Protein AF-A0A534QW20-F1 (afdb_monomer)

Radius of gyration: 14.02 Å; Cα contacts (8 Å, |Δi|>4): 32; chains: 1; bounding box: 28×22×47 Å

Solvent-accessible surface area (backbone atoms only — not comparable to full-atom values): 4589 Å² total; per-residue (Å²): 131,85,78,82,82,86,72,66,87,85,43,74,80,51,68,70,48,41,48,42,49,77,73,50,58,93,55,90,79,88,52,66,52,61,52,48,42,50,57,53,51,60,61,70,28,73,98,55,57,63,67,63,45,63,76,38,45,68,59,48,32,68,74,45,67,66,39,46,89,92,115

Nearest PDB structures (foldseek):
  2ofk-assembly1_A  TM=9.852E-01  e=2.322E-05  Salmonella enterica subsp. enterica serovar Typhi
  4ai5-assembly3_C  TM=9.598E-01  e=9.564E-04  Staphylococcus aureus s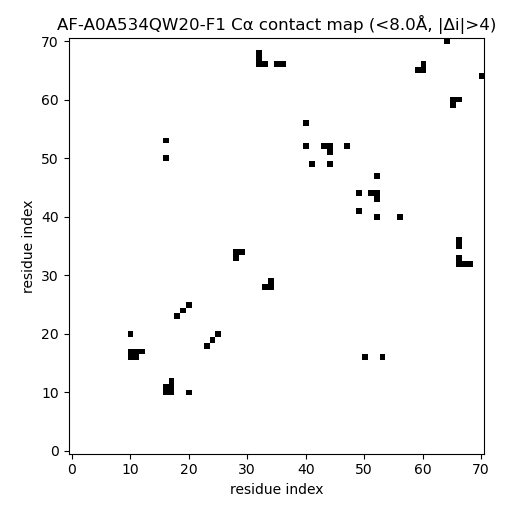ubsp. aureus MSSA476
  4aia-assembly4_D  TM=9.647E-01  e=1.311E-03  Staphylococcus aureus

Foldseek 3Di:
DDDPDDFDPPQPDDVLSVCCRVPPPPPDDDDVQVVQLVVVLVVVCVVHDSVVSSVCSVVCCVVCVNSPVVD

pLDDT: mean 95.29, std 8.38, range [50.62, 98.69]

Mean predicted aligned error: 3.38 Å

Sequence (71 aa):
MARAVTRCGWCGTDPLYVSYHDEEWGVPVHDDQKLFEFLILEGAQAGLSWITILRKREAYRQAFAAFDAER

Secondary structure (DSSP, 8-state):
-PPPPPPPTT--S-HHHHHHHHHTTT-----HHHHHHHHHHHHHTTTS-HHHHHHHHHHHHHHTGGG-TT-

Structure (mmCIF, N/CA/C/O backbone):
data_AF-A0A534QW20-F1
#
_entry.id   AF-A0A534QW20-F1
#
loop_
_atom_site.group_PDB
_atom_site.id
_atom_site.type_symbol
_atom_site.label_atom_id
_atom_site.label_alt_id
_atom_site.label_comp_id
_atom_site.label_asym_id
_atom_site.label_entity_id
_atom_site.label_seq_id
_atom_site.pdbx_PDB_ins_code
_atom_site.Cartn_x
_atom_site.Cartn_y
_atom_site.Cartn_z
_atom_site.occupancy
_atom_site.B_iso_or_equiv
_atom_site.auth_seq_id
_atom_site.auth_comp_id
_atom_site.auth_asym_id
_atom_site.auth_atom_id
_atom_site.pdbx_PDB_model_num
ATOM 1 N N . MET A 1 1 ? -7.245 -15.380 -30.672 1.00 50.62 1 MET A N 1
ATOM 2 C CA . MET A 1 1 ? -6.044 -15.197 -29.828 1.00 50.62 1 MET A CA 1
ATOM 3 C C . MET A 1 1 ? -6.378 -14.200 -28.736 1.00 50.62 1 MET A C 1
ATOM 5 O O . MET A 1 1 ? -6.979 -13.181 -29.055 1.00 50.62 1 MET A O 1
ATOM 9 N N . ALA A 1 2 ? -6.057 -14.505 -27.477 1.00 59.78 2 ALA A N 1
ATOM 10 C CA . ALA A 1 2 ? -6.217 -13.546 -26.388 1.00 59.78 2 ALA A CA 1
ATOM 11 C C . ALA A 1 2 ? -5.308 -12.334 -26.644 1.00 59.78 2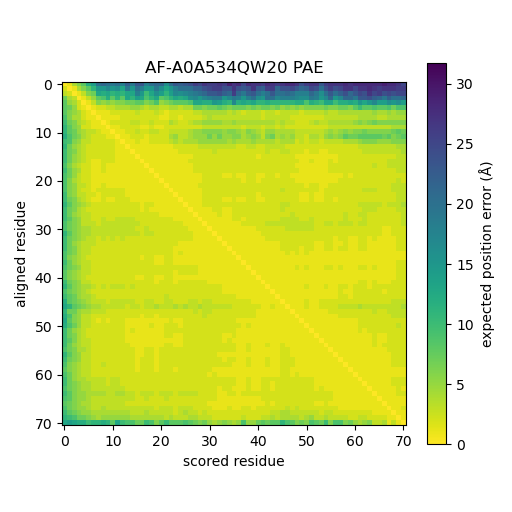 ALA A C 1
ATOM 13 O O . ALA A 1 2 ? -4.157 -12.494 -27.052 1.00 59.78 2 ALA A O 1
ATOM 14 N N . ARG A 1 3 ? -5.840 -11.125 -26.459 1.00 69.38 3 ARG A N 1
ATOM 15 C CA . ARG A 1 3 ? -5.076 -9.885 -26.611 1.00 69.38 3 ARG A CA 1
ATOM 16 C C . ARG A 1 3 ? -4.032 -9.829 -25.495 1.00 69.38 3 ARG A C 1
ATOM 18 O O . ARG A 1 3 ? -4.390 -9.959 -24.329 1.00 69.38 3 ARG A O 1
ATOM 25 N N . ALA A 1 4 ? -2.761 -9.648 -25.848 1.00 75.19 4 ALA A N 1
ATOM 26 C CA . ALA A 1 4 ? -1.717 -9.413 -24.858 1.00 75.19 4 ALA A CA 1
ATOM 27 C C . ALA A 1 4 ? -2.044 -8.126 -24.084 1.00 75.19 4 ALA A C 1
ATOM 29 O O . ALA A 1 4 ? -2.245 -7.071 -24.691 1.00 75.19 4 ALA A O 1
ATOM 30 N N . VAL A 1 5 ? -2.147 -8.228 -22.758 1.00 83.06 5 VAL A N 1
ATOM 31 C CA . VAL A 1 5 ? -2.394 -7.078 -21.883 1.00 83.06 5 VAL A CA 1
ATOM 32 C C . VAL A 1 5 ? -1.109 -6.259 -21.806 1.00 83.06 5 VAL A C 1
ATOM 34 O O . VAL A 1 5 ? -0.081 -6.743 -21.334 1.00 83.06 5 VAL A O 1
ATOM 37 N N . THR A 1 6 ? -1.158 -5.021 -22.292 1.00 90.56 6 THR A N 1
ATOM 38 C CA . THR A 1 6 ? -0.075 -4.052 -22.103 1.00 90.56 6 THR A CA 1
ATOM 39 C C . THR A 1 6 ? -0.222 -3.438 -20.716 1.00 90.56 6 THR A C 1
ATOM 41 O O . THR A 1 6 ? -1.222 -2.780 -20.446 1.00 90.56 6 THR A O 1
ATOM 44 N N . ARG A 1 7 ? 0.759 -3.668 -19.840 1.00 94.62 7 ARG A N 1
ATOM 45 C CA . ARG A 1 7 ? 0.778 -3.141 -18.466 1.00 94.62 7 ARG A CA 1
ATOM 46 C C . ARG A 1 7 ? 1.694 -1.932 -18.344 1.00 94.62 7 ARG A C 1
ATOM 48 O O . ARG A 1 7 ? 2.560 -1.715 -19.195 1.00 94.62 7 ARG A O 1
ATOM 55 N N . CYS A 1 8 ? 1.528 -1.165 -17.270 1.00 96.06 8 CYS A N 1
ATOM 56 C CA . CYS A 1 8 ? 2.468 -0.108 -16.927 1.00 96.06 8 CYS A CA 1
ATOM 57 C C . CYS A 1 8 ? 3.879 -0.679 -16.698 1.00 96.06 8 CYS A C 1
ATOM 59 O O . CYS A 1 8 ? 4.043 -1.779 -16.169 1.00 96.06 8 CYS A O 1
ATOM 61 N N . GLY A 1 9 ? 4.914 0.093 -17.053 1.00 94.38 9 GLY A N 1
ATOM 62 C CA . GLY A 1 9 ? 6.310 -0.368 -17.001 1.00 94.38 9 GLY A CA 1
ATOM 63 C C . GLY A 1 9 ? 6.817 -0.738 -15.601 1.00 94.38 9 GLY A C 1
ATOM 64 O O . GLY A 1 9 ? 7.774 -1.495 -15.481 1.00 94.38 9 GLY A O 1
ATOM 65 N N . TRP A 1 10 ? 6.164 -0.249 -14.545 1.00 95.19 10 TRP A N 1
ATOM 66 C CA . TRP A 1 10 ? 6.519 -0.543 -13.154 1.00 95.19 10 TRP A CA 1
ATOM 67 C C . TRP A 1 10 ? 5.985 -1.889 -12.644 1.00 95.19 10 TRP A C 1
ATOM 69 O O . TRP A 1 10 ? 6.471 -2.379 -11.629 1.00 95.19 10 TRP A O 1
ATOM 79 N N . CYS A 1 11 ? 5.001 -2.487 -13.323 1.00 92.44 11 CYS A N 1
ATOM 80 C CA . CYS A 1 11 ? 4.301 -3.689 -12.859 1.00 92.44 11 CYS A CA 1
ATOM 81 C C . CYS A 1 11 ? 5.226 -4.920 -12.772 1.00 92.44 11 CYS A C 1
ATOM 83 O O . CYS A 1 11 ? 5.058 -5.782 -11.909 1.00 92.44 11 CYS A O 1
ATOM 85 N N . GLY A 1 12 ? 6.253 -4.980 -13.628 1.00 91.88 12 GLY A N 1
ATOM 86 C CA . GLY A 1 12 ? 7.203 -6.089 -13.652 1.00 91.88 12 GLY A CA 1
ATOM 87 C C . GLY A 1 12 ? 6.535 -7.423 -14.003 1.00 91.88 12 GLY A C 1
ATOM 88 O O . GLY A 1 12 ? 5.660 -7.483 -14.866 1.00 91.88 12 GLY A O 1
ATOM 89 N N . THR A 1 13 ? 6.990 -8.505 -13.366 1.00 94.06 13 THR A N 1
ATOM 90 C CA . THR A 1 13 ? 6.516 -9.880 -13.617 1.00 94.06 13 THR A CA 1
ATOM 91 C C . THR A 1 13 ? 6.158 -10.655 -12.348 1.00 94.0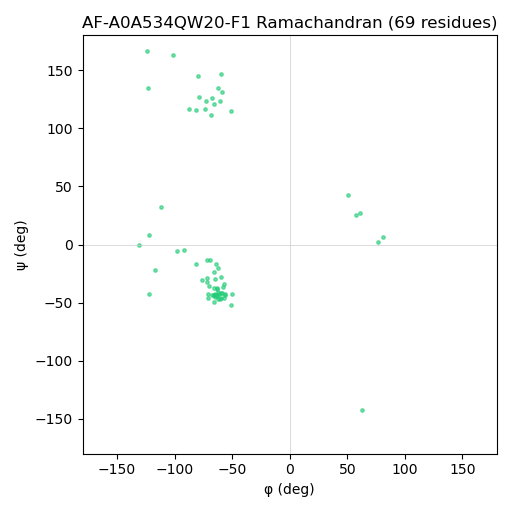6 13 THR A C 1
ATOM 93 O O . THR A 1 13 ? 5.752 -11.812 -12.445 1.00 94.06 13 THR A O 1
ATOM 96 N N . ASP A 1 14 ? 6.306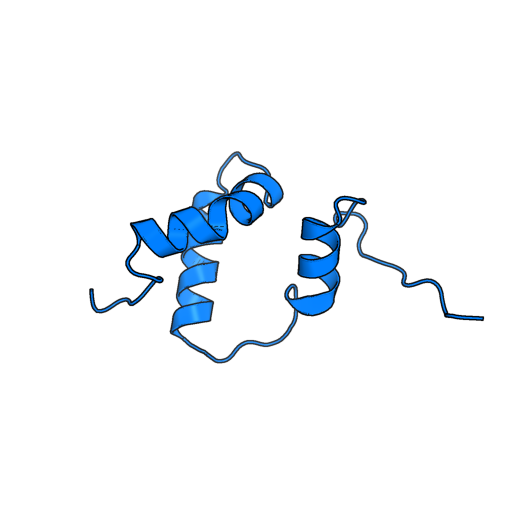 -10.050 -11.164 1.00 96.50 14 ASP A N 1
ATOM 97 C CA . ASP A 1 14 ? 5.908 -10.682 -9.902 1.00 96.50 14 ASP A CA 1
ATOM 98 C C . ASP A 1 14 ? 4.377 -10.861 -9.896 1.00 96.50 14 ASP A C 1
ATOM 100 O O . ASP A 1 14 ? 3.666 -9.860 -10.017 1.00 96.50 14 ASP A O 1
ATOM 104 N N . PRO A 1 15 ? 3.846 -12.094 -9.760 1.00 96.50 15 PRO A N 1
ATOM 105 C CA . PRO A 1 15 ? 2.409 -12.342 -9.855 1.00 96.50 15 PRO A CA 1
ATOM 106 C C . PRO A 1 15 ? 1.567 -11.530 -8.867 1.00 96.50 15 PRO A C 1
ATOM 108 O O . PRO A 1 15 ? 0.462 -11.120 -9.214 1.00 96.50 15 PRO A O 1
ATOM 111 N N . LEU A 1 16 ? 2.090 -11.258 -7.665 1.00 97.69 16 LEU A N 1
ATOM 112 C CA . LEU A 1 16 ? 1.396 -10.442 -6.670 1.00 97.69 16 LEU A CA 1
ATOM 113 C C . LEU A 1 16 ? 1.293 -8.990 -7.142 1.00 97.69 16 LEU A C 1
ATOM 115 O O . LEU A 1 16 ? 0.241 -8.369 -7.020 1.00 97.69 16 LEU A O 1
ATOM 119 N N . TYR A 1 17 ? 2.380 -8.452 -7.698 1.00 97.44 17 TYR A N 1
ATOM 120 C CA . TYR A 1 17 ? 2.387 -7.073 -8.175 1.00 97.44 17 TYR A CA 1
ATOM 121 C C . TYR A 1 17 ? 1.547 -6.909 -9.450 1.00 97.44 17 TYR A C 1
ATOM 123 O O . TYR A 1 17 ? 0.908 -5.876 -9.644 1.00 97.44 17 TYR A O 1
ATOM 131 N N . VAL A 1 18 ? 1.506 -7.951 -10.286 1.00 97.44 18 VAL A N 1
ATOM 132 C CA . VAL A 1 18 ? 0.655 -8.025 -11.478 1.00 97.44 18 VAL A CA 1
ATOM 133 C C . VAL A 1 18 ? -0.826 -8.060 -11.111 1.00 97.44 18 VAL A C 1
ATOM 135 O O . VAL A 1 18 ? -1.577 -7.254 -11.647 1.00 97.44 18 VAL A O 1
ATOM 138 N N . SER A 1 19 ? -1.245 -8.928 -10.185 1.00 97.38 19 SER A N 1
ATOM 139 C CA . SER A 1 19 ? -2.638 -8.958 -9.709 1.00 97.38 19 SER A CA 1
ATOM 140 C C . SER A 1 19 ? -3.033 -7.622 -9.082 1.00 97.38 19 SER A C 1
ATOM 142 O O . SER A 1 19 ? -4.048 -7.052 -9.465 1.00 97.38 19 SER A O 1
ATOM 144 N N . TYR A 1 20 ? -2.181 -7.048 -8.226 1.00 98.12 20 TYR A N 1
ATOM 145 C CA . TYR A 1 20 ? -2.425 -5.721 -7.662 1.00 98.12 20 TYR A CA 1
ATOM 146 C C . TYR A 1 20 ? -2.592 -4.640 -8.739 1.00 98.12 20 TYR A C 1
ATOM 148 O O . TYR A 1 20 ? -3.524 -3.844 -8.669 1.00 98.12 20 TYR A O 1
ATOM 156 N N . HIS A 1 21 ? -1.719 -4.611 -9.752 1.00 97.81 21 HIS A N 1
ATOM 157 C CA . HIS A 1 21 ? -1.838 -3.677 -10.875 1.00 97.81 21 HIS A CA 1
ATOM 158 C C . HIS A 1 21 ? -3.150 -3.869 -11.643 1.00 97.81 21 HIS A C 1
ATOM 160 O O . HIS A 1 21 ? -3.814 -2.892 -11.970 1.00 97.81 21 HIS A O 1
ATOM 166 N N . ASP A 1 22 ? -3.491 -5.116 -11.968 1.00 96.62 22 ASP A N 1
ATOM 167 C CA . ASP A 1 22 ? -4.609 -5.431 -12.855 1.00 96.62 22 ASP A CA 1
ATOM 168 C C . ASP A 1 22 ? -5.975 -5.274 -12.165 1.00 96.62 22 ASP A C 1
ATOM 170 O O . ASP A 1 22 ? -6.961 -4.966 -12.833 1.00 96.62 22 ASP A O 1
ATOM 174 N N . GLU A 1 23 ? -6.042 -5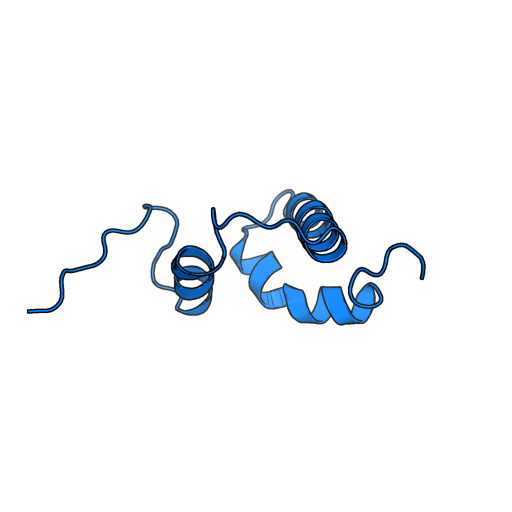.497 -10.850 1.00 97.06 23 GLU A N 1
ATOM 175 C CA . GLU A 1 23 ? -7.306 -5.656 -10.118 1.00 97.06 23 GLU A CA 1
ATOM 176 C C . GLU A 1 23 ? -7.546 -4.578 -9.052 1.00 97.06 23 GLU A C 1
ATOM 178 O O . GLU A 1 23 ? -8.694 -4.348 -8.670 1.00 97.06 23 GLU A O 1
ATOM 183 N N . GLU A 1 24 ? -6.499 -3.906 -8.559 1.00 98.00 24 GLU A N 1
ATOM 184 C CA . GLU A 1 24 ? -6.616 -2.940 -7.457 1.00 98.00 24 GLU A CA 1
ATOM 185 C C . GLU A 1 24 ? -6.120 -1.535 -7.819 1.00 98.00 24 GLU A C 1
ATOM 187 O O . GLU A 1 24 ? -6.758 -0.542 -7.463 1.00 98.00 24 GLU A O 1
ATOM 192 N N . TRP A 1 25 ? -4.988 -1.418 -8.515 1.00 97.56 25 TRP A N 1
ATOM 193 C CA . TRP A 1 25 ? -4.352 -0.129 -8.767 1.00 97.56 25 TRP A CA 1
ATOM 194 C C . TRP A 1 25 ? -5.131 0.701 -9.793 1.00 97.56 25 TRP A C 1
ATOM 196 O O . TRP A 1 25 ? -5.359 0.282 -10.926 1.00 97.56 25 TRP A O 1
ATOM 206 N N . GLY A 1 26 ? -5.527 1.913 -9.401 1.00 96.62 26 GLY A N 1
ATOM 207 C CA . GLY A 1 26 ? -6.308 2.815 -10.253 1.00 96.62 26 GLY A CA 1
ATOM 208 C C . GLY A 1 26 ? -7.794 2.455 -10.370 1.00 96.62 26 GLY A C 1
ATOM 209 O O . GLY A 1 26 ? -8.530 3.156 -11.067 1.00 96.62 26 GLY A O 1
ATOM 210 N N . VAL A 1 27 ? -8.260 1.410 -9.677 1.00 98.00 27 VAL A N 1
ATOM 211 C CA . VAL A 1 27 ? -9.687 1.086 -9.570 1.00 98.00 27 VAL A CA 1
ATOM 212 C C . VAL A 1 27 ? -10.334 2.012 -8.530 1.00 98.00 27 VAL A C 1
ATOM 214 O O . VAL A 1 27 ? -9.841 2.083 -7.404 1.00 98.00 27 VAL A O 1
ATOM 217 N N . PRO A 1 28 ? -11.431 2.727 -8.854 1.00 98.38 28 PRO A N 1
ATOM 218 C CA . PRO A 1 28 ? -12.100 3.603 -7.893 1.00 98.38 28 PRO A CA 1
ATOM 219 C C . PRO A 1 28 ? -12.590 2.853 -6.648 1.00 98.38 28 PRO A C 1
ATOM 221 O O . PRO A 1 28 ? -13.286 1.842 -6.749 1.00 98.38 28 PRO A O 1
ATOM 224 N N . VAL A 1 29 ? -12.279 3.393 -5.471 1.00 98.19 29 VAL A N 1
ATOM 225 C CA . VAL A 1 29 ? -12.714 2.883 -4.164 1.00 98.19 29 VAL A CA 1
ATOM 226 C C . VAL A 1 29 ? -13.452 3.998 -3.425 1.00 98.19 29 VAL A C 1
ATOM 228 O O . VAL A 1 29 ? -12.986 5.132 -3.404 1.00 98.19 29 VAL A O 1
ATOM 231 N N . HIS A 1 30 ? -14.594 3.658 -2.825 1.00 98.00 30 HIS A N 1
ATOM 232 C CA . HIS A 1 30 ? -15.438 4.574 -2.039 1.00 98.00 30 HIS A CA 1
ATOM 233 C C . HIS A 1 30 ? -15.658 4.078 -0.599 1.00 98.00 30 HIS A C 1
ATOM 235 O O . HIS A 1 30 ? -16.499 4.607 0.114 1.00 98.00 30 HIS A O 1
ATOM 241 N N . ASP A 1 31 ? -14.953 3.018 -0.203 1.00 98.31 31 ASP A N 1
ATOM 242 C CA . ASP A 1 31 ? -14.974 2.482 1.154 1.00 98.31 31 ASP A CA 1
ATOM 243 C C . ASP A 1 31 ? -13.914 3.205 1.996 1.00 98.31 31 ASP A C 1
ATOM 245 O O . ASP A 1 31 ? -12.722 3.130 1.684 1.00 98.31 31 ASP A O 1
ATOM 249 N N . ASP A 1 32 ? -14.348 3.921 3.034 1.00 98.25 32 ASP A N 1
ATOM 250 C CA . ASP A 1 32 ? -13.479 4.797 3.829 1.00 98.25 32 ASP A CA 1
ATOM 251 C C . ASP A 1 32 ? -12.378 4.022 4.562 1.00 98.25 32 ASP A C 1
ATOM 253 O O . ASP A 1 32 ? -11.231 4.471 4.607 1.00 98.25 32 ASP A O 1
ATOM 257 N N . GLN A 1 33 ? -12.687 2.829 5.079 1.00 98.38 33 GLN A N 1
ATOM 258 C CA . GLN A 1 33 ? -11.714 1.987 5.776 1.00 98.38 33 GLN A CA 1
ATOM 259 C C . GLN A 1 33 ? -10.617 1.500 4.823 1.00 98.38 33 GLN A C 1
ATOM 261 O O . GLN A 1 33 ? -9.431 1.564 5.150 1.00 98.38 33 GLN A O 1
ATOM 266 N N . LYS A 1 34 ? -10.978 1.070 3.608 1.00 98.12 34 LYS A N 1
ATOM 267 C CA . LYS A 1 34 ? -10.011 0.696 2.572 1.00 98.12 34 LYS A CA 1
ATOM 268 C C . LYS A 1 34 ? -9.184 1.902 2.135 1.00 98.12 34 LYS A C 1
ATOM 270 O O . LYS A 1 34 ? -7.972 1.770 1.993 1.00 98.12 34 LYS A O 1
ATOM 275 N N . LEU A 1 35 ? -9.794 3.072 1.944 1.00 98.56 35 LEU A N 1
ATOM 276 C CA . LEU A 1 35 ? -9.050 4.298 1.628 1.00 98.56 35 LEU A CA 1
ATOM 277 C C . LEU A 1 35 ? -8.048 4.650 2.738 1.00 98.56 35 LEU A C 1
ATOM 279 O O . LEU A 1 35 ? -6.903 4.988 2.437 1.00 98.56 35 LEU A O 1
ATOM 283 N N . PHE A 1 36 ? -8.442 4.5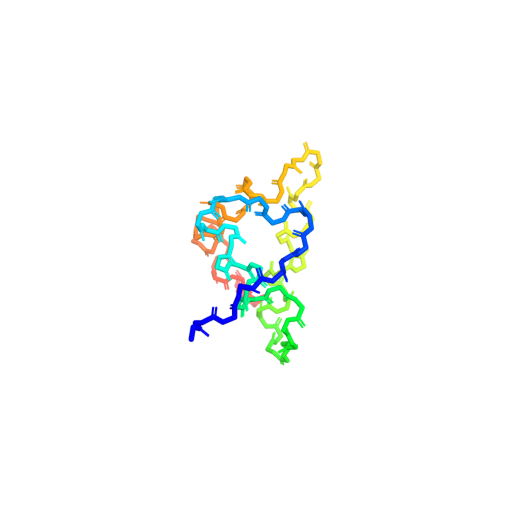05 4.005 1.00 98.62 36 PHE A N 1
ATOM 284 C CA . PHE A 1 36 ? -7.562 4.700 5.154 1.00 98.62 36 PHE A CA 1
ATOM 285 C C . PHE A 1 36 ? -6.422 3.668 5.203 1.00 98.62 36 PHE A C 1
ATOM 287 O O . PHE A 1 36 ? -5.266 4.064 5.354 1.00 98.62 36 PHE A O 1
ATOM 294 N N . GLU A 1 37 ? -6.703 2.376 4.983 1.00 98.62 37 GLU A N 1
ATOM 295 C CA . GLU A 1 37 ? -5.677 1.329 4.839 1.00 98.62 37 GLU A CA 1
ATOM 296 C C . GLU A 1 37 ? -4.625 1.741 3.798 1.00 98.62 37 GLU A C 1
ATOM 298 O O . GLU A 1 37 ? -3.430 1.758 4.096 1.00 98.62 37 GLU A O 1
ATOM 303 N N . PHE A 1 38 ? -5.053 2.127 2.593 1.00 98.44 38 PHE A N 1
ATOM 304 C CA . PHE A 1 38 ? -4.131 2.534 1.532 1.00 98.44 38 PHE A CA 1
ATOM 305 C C . PHE A 1 38 ? -3.329 3.784 1.900 1.00 98.44 38 PHE A C 1
ATOM 307 O O . PHE A 1 38 ? -2.114 3.785 1.723 1.00 98.44 38 PHE A O 1
ATOM 314 N N . LEU A 1 39 ? -3.963 4.810 2.473 1.00 98.44 39 LEU A N 1
ATOM 315 C CA . LEU A 1 39 ? -3.274 6.030 2.900 1.00 98.44 39 LEU A CA 1
ATOM 316 C C . LEU A 1 39 ? -2.119 5.733 3.873 1.00 98.44 39 LEU A C 1
ATOM 318 O O . LEU A 1 39 ? -1.025 6.281 3.730 1.00 98.44 39 LEU A O 1
ATOM 322 N N . ILE A 1 40 ? -2.344 4.847 4.846 1.00 98.56 40 ILE A N 1
ATOM 323 C CA . ILE A 1 40 ? -1.319 4.462 5.822 1.00 98.56 40 ILE A CA 1
ATOM 324 C C . ILE A 1 40 ? -0.223 3.603 5.180 1.00 98.56 40 ILE A C 1
ATOM 326 O O . ILE A 1 40 ? 0.964 3.821 5.442 1.00 98.56 40 ILE A O 1
ATOM 330 N N . LEU A 1 41 ? -0.590 2.645 4.323 1.00 98.69 41 LEU A N 1
ATOM 331 C CA . LEU A 1 41 ? 0.375 1.781 3.637 1.00 98.69 41 LEU A CA 1
ATOM 332 C C . LEU A 1 41 ? 1.299 2.569 2.694 1.00 98.69 41 LEU A C 1
ATOM 334 O O . LEU A 1 41 ? 2.495 2.283 2.645 1.00 98.69 41 LEU A O 1
ATOM 338 N N . GLU A 1 42 ? 0.781 3.585 2.003 1.00 98.44 42 GLU A N 1
ATOM 339 C CA . GLU A 1 42 ? 1.574 4.502 1.170 1.00 98.44 42 GLU A CA 1
ATOM 340 C C . GLU A 1 42 ? 2.606 5.270 2.011 1.00 98.44 42 GLU A C 1
ATOM 342 O O . GLU A 1 42 ? 3.780 5.357 1.649 1.00 98.44 42 GLU A O 1
ATOM 347 N N . GLY A 1 43 ? 2.221 5.745 3.201 1.00 98.38 43 GLY A N 1
ATOM 348 C CA . GLY A 1 43 ? 3.158 6.369 4.141 1.00 98.38 43 GLY A CA 1
ATOM 349 C C . GLY A 1 43 ? 4.255 5.410 4.620 1.00 98.38 43 GLY A C 1
ATOM 350 O O . GLY A 1 43 ? 5.432 5.777 4.679 1.00 98.38 43 GLY A O 1
ATOM 351 N N . ALA A 1 44 ? 3.897 4.154 4.900 1.00 98.25 44 ALA A N 1
ATOM 352 C CA . ALA A 1 44 ? 4.849 3.117 5.300 1.00 98.25 44 ALA A CA 1
ATOM 353 C C . ALA A 1 44 ? 5.872 2.767 4.201 1.00 98.25 44 ALA A C 1
ATOM 355 O O . ALA A 1 44 ? 6.917 2.184 4.498 1.00 98.25 44 ALA A O 1
ATOM 356 N N . GLN A 1 45 ? 5.605 3.136 2.945 1.00 98.62 45 GLN A N 1
ATOM 357 C CA . GLN A 1 45 ? 6.502 2.899 1.818 1.00 98.62 45 GLN A CA 1
ATOM 358 C C . GLN A 1 45 ? 7.761 3.784 1.830 1.00 98.62 45 GLN A C 1
ATOM 360 O O . GLN A 1 45 ? 8.684 3.516 1.063 1.00 98.62 45 GLN A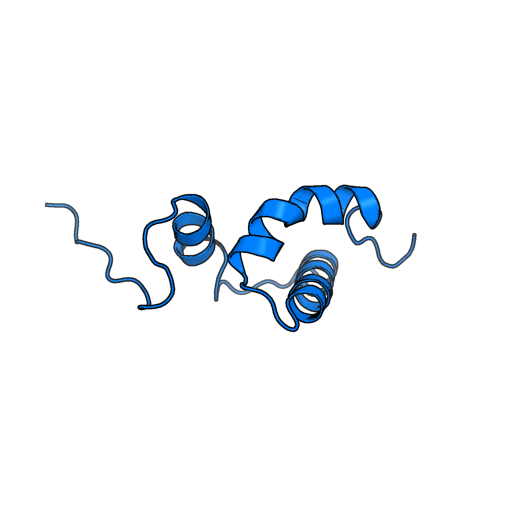 O 1
ATOM 365 N N . ALA A 1 46 ? 7.842 4.840 2.644 1.00 98.31 46 ALA A N 1
ATOM 366 C CA . ALA A 1 46 ? 8.954 5.794 2.597 1.00 98.31 46 ALA A CA 1
ATOM 367 C C . ALA A 1 46 ? 10.342 5.107 2.642 1.00 98.31 46 ALA A C 1
ATOM 369 O O . ALA A 1 46 ? 10.720 4.474 3.626 1.00 98.31 46 ALA A O 1
ATOM 370 N N . GLY A 1 47 ? 11.112 5.234 1.551 1.00 98.12 47 GLY A N 1
ATOM 371 C CA . GLY A 1 47 ? 12.440 4.615 1.404 1.00 98.12 47 GLY A CA 1
ATOM 372 C C . GLY A 1 47 ? 12.443 3.132 1.000 1.00 98.12 47 GLY A C 1
ATOM 373 O O . GLY A 1 47 ? 13.508 2.517 0.958 1.00 98.12 47 GLY A O 1
ATOM 374 N N . LEU A 1 48 ? 11.285 2.550 0.682 1.00 98.12 48 LEU A N 1
ATOM 375 C CA . LEU A 1 48 ? 11.102 1.151 0.298 1.00 98.12 48 LEU A CA 1
ATOM 376 C C . LEU A 1 48 ? 10.409 1.024 -1.069 1.00 98.12 48 LEU A C 1
ATOM 378 O O . LEU A 1 48 ? 9.818 1.961 -1.607 1.00 98.12 48 LEU A O 1
ATOM 382 N N . SER A 1 49 ? 10.456 -0.183 -1.634 1.00 97.19 49 SER A N 1
ATOM 383 C CA . SER A 1 49 ? 9.634 -0.543 -2.794 1.00 97.19 49 SER A CA 1
ATOM 384 C C . SER A 1 49 ? 8.205 -0.896 -2.371 1.00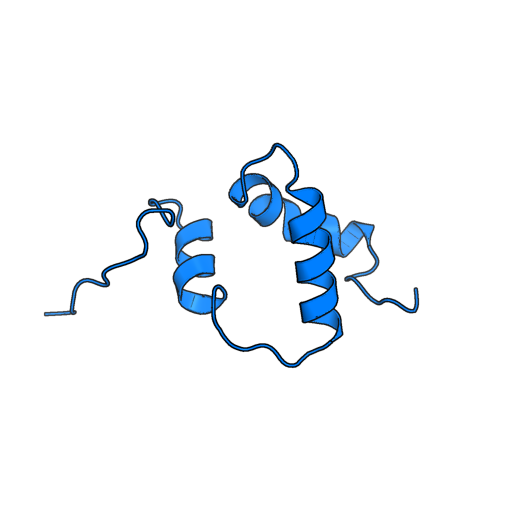 97.19 49 SER A C 1
ATOM 386 O O . SER A 1 49 ? 8.026 -1.553 -1.345 1.00 97.19 49 SER A O 1
ATOM 388 N N . TRP A 1 50 ? 7.199 -0.562 -3.185 1.00 98.00 50 TRP A N 1
ATOM 389 C CA . TRP A 1 50 ? 5.798 -0.903 -2.892 1.00 98.00 50 TRP A CA 1
ATOM 390 C C . TRP A 1 50 ? 5.559 -2.408 -2.714 1.00 98.00 50 TRP A C 1
ATOM 392 O O . TRP A 1 50 ? 4.833 -2.818 -1.814 1.00 98.00 50 TRP A O 1
ATOM 402 N N . ILE A 1 51 ? 6.248 -3.261 -3.482 1.00 97.88 51 ILE A N 1
ATOM 403 C CA . ILE A 1 51 ? 6.141 -4.721 -3.330 1.00 97.88 51 ILE A CA 1
ATOM 404 C C . ILE A 1 51 ? 6.556 -5.202 -1.925 1.00 97.88 51 ILE A C 1
ATOM 406 O O . ILE A 1 51 ? 6.032 -6.203 -1.437 1.00 97.88 51 ILE A O 1
ATOM 410 N N . THR A 1 52 ? 7.442 -4.472 -1.232 1.00 98.12 52 THR A N 1
ATOM 411 C CA . THR A 1 52 ? 7.782 -4.738 0.177 1.00 98.12 52 THR A CA 1
ATOM 412 C C . THR A 1 52 ? 6.569 -4.543 1.083 1.00 98.12 52 THR A C 1
ATOM 414 O O . THR A 1 52 ? 6.332 -5.368 1.966 1.00 98.12 52 THR A O 1
ATOM 417 N N . ILE A 1 53 ? 5.802 -3.474 0.860 1.00 98.56 53 ILE A N 1
ATOM 418 C CA . ILE A 1 53 ? 4.593 -3.154 1.624 1.00 98.56 53 ILE A CA 1
ATOM 419 C C . ILE A 1 53 ? 3.474 -4.131 1.274 1.00 98.56 53 ILE A C 1
ATOM 421 O O . ILE A 1 53 ? 2.882 -4.729 2.169 1.00 98.56 53 ILE A O 1
ATOM 425 N N . LEU A 1 54 ? 3.259 -4.394 -0.015 1.00 98.19 54 LEU A N 1
ATOM 426 C CA . LEU A 1 54 ? 2.212 -5.291 -0.498 1.00 98.19 54 LEU A CA 1
ATOM 427 C C . LEU A 1 54 ? 2.361 -6.715 0.067 1.00 98.19 54 LEU A C 1
ATOM 429 O O . LEU A 1 54 ? 1.389 -7.300 0.537 1.00 98.19 54 LEU A O 1
ATOM 433 N N . ARG A 1 55 ? 3.592 -7.244 0.139 1.00 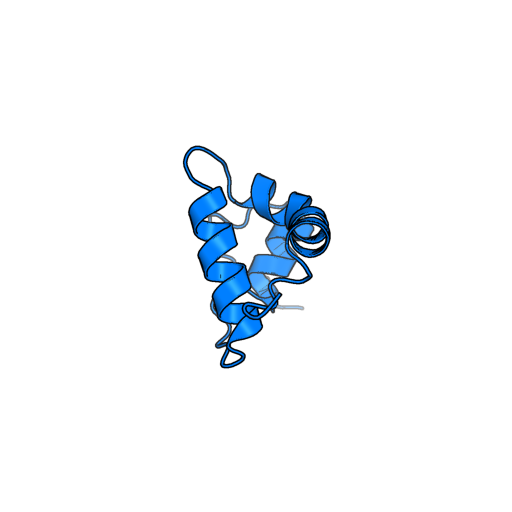98.44 55 ARG A N 1
ATOM 434 C CA . ARG A 1 55 ? 3.884 -8.541 0.784 1.00 98.44 55 ARG A CA 1
ATOM 435 C C . ARG A 1 55 ? 3.635 -8.549 2.297 1.00 98.44 55 ARG A C 1
ATOM 437 O O . ARG A 1 55 ? 3.446 -9.615 2.873 1.00 98.44 55 ARG A O 1
ATOM 444 N N . LYS A 1 56 ? 3.662 -7.384 2.951 1.00 98.44 56 LYS A N 1
ATOM 445 C CA . LYS A 1 56 ? 3.410 -7.215 4.392 1.00 98.44 56 LYS A CA 1
ATOM 446 C C . LYS A 1 56 ? 1.981 -6.778 4.709 1.00 98.44 56 LYS A C 1
ATOM 448 O O . LYS A 1 56 ? 1.641 -6.720 5.886 1.00 98.44 56 LYS A O 1
ATOM 453 N N . ARG A 1 57 ? 1.147 -6.488 3.707 1.00 98.56 57 ARG A N 1
ATOM 454 C CA . ARG A 1 57 ? -0.200 -5.918 3.866 1.00 98.56 57 ARG A CA 1
ATOM 455 C C . ARG A 1 57 ? -1.056 -6.672 4.881 1.00 98.56 57 ARG A C 1
ATOM 457 O O . ARG A 1 57 ? -1.678 -6.055 5.736 1.00 98.56 57 ARG A O 1
ATOM 464 N N . GLU A 1 58 ? -1.017 -8.000 4.851 1.00 98.56 58 GLU A N 1
ATOM 465 C CA . GLU A 1 58 ? -1.789 -8.813 5.794 1.00 98.56 58 GLU A CA 1
ATOM 466 C C . GLU A 1 58 ? -1.252 -8.742 7.230 1.00 98.56 58 GLU A C 1
ATOM 468 O O . GLU A 1 58 ? -2.021 -8.682 8.185 1.00 98.56 58 GLU A O 1
ATOM 473 N N . ALA A 1 59 ? 0.070 -8.652 7.396 1.00 98.69 59 ALA A N 1
ATOM 474 C CA . ALA A 1 59 ? 0.668 -8.415 8.707 1.00 98.69 59 ALA A CA 1
ATOM 475 C C . ALA A 1 59 ? 0.305 -7.020 9.246 1.00 98.69 59 ALA A C 1
ATOM 477 O O . ALA A 1 59 ? 0.040 -6.880 10.437 1.00 98.69 59 ALA A O 1
ATOM 478 N N . TYR A 1 60 ? 0.236 -6.003 8.379 1.00 98.69 60 TYR A N 1
ATOM 479 C CA . TYR A 1 60 ? -0.267 -4.680 8.755 1.00 98.69 60 TYR A CA 1
ATOM 480 C C . TYR A 1 60 ? -1.732 -4.740 9.199 1.00 98.69 60 TYR A C 1
ATOM 482 O O . TYR A 1 60 ? -2.050 -4.242 10.273 1.00 98.69 60 TYR A O 1
ATOM 490 N N . ARG A 1 61 ? -2.615 -5.413 8.454 1.00 98.62 61 ARG A N 1
ATOM 491 C CA . ARG A 1 61 ? -4.019 -5.585 8.870 1.00 98.62 61 ARG A CA 1
ATOM 492 C C . ARG A 1 61 ? -4.139 -6.226 10.246 1.00 98.62 61 ARG A C 1
ATOM 494 O O . ARG A 1 61 ? -4.919 -5.760 11.065 1.00 98.62 61 ARG A O 1
ATOM 501 N N . GLN A 1 62 ? -3.340 -7.249 10.537 1.00 98.50 62 GLN A N 1
ATOM 502 C CA . GLN A 1 62 ? -3.334 -7.876 11.862 1.00 98.50 62 GLN A CA 1
ATOM 503 C C . GLN A 1 62 ? -2.825 -6.924 12.954 1.00 98.50 62 GLN A C 1
ATOM 505 O O . GLN A 1 62 ? -3.417 -6.854 14.028 1.00 98.50 62 GLN A O 1
ATOM 510 N N . ALA A 1 63 ? -1.751 -6.178 12.683 1.00 98.38 63 ALA A N 1
ATOM 511 C CA . ALA A 1 63 ? -1.137 -5.267 13.647 1.00 98.38 63 ALA A CA 1
ATOM 512 C C . ALA A 1 63 ? -1.977 -4.009 13.933 1.00 98.38 63 ALA A C 1
ATOM 514 O O . ALA A 1 63 ? -1.906 -3.474 15.035 1.00 98.38 63 ALA A O 1
ATOM 515 N N . PHE A 1 64 ? -2.771 -3.554 12.962 1.00 98.12 64 PHE A N 1
ATOM 516 C CA . PHE A 1 64 ? -3.537 -2.305 13.018 1.00 98.12 64 PHE A CA 1
ATOM 517 C C . PHE A 1 64 ? -5.053 -2.540 13.080 1.00 98.12 64 PHE A C 1
ATOM 519 O O . PHE A 1 64 ? -5.812 -1.763 12.518 1.00 98.12 64 PHE A O 1
ATOM 526 N N . ALA A 1 65 ? -5.507 -3.630 13.712 1.00 98.06 65 ALA A N 1
ATOM 527 C CA . ALA A 1 65 ? -6.934 -3.928 13.909 1.00 98.06 65 ALA A CA 1
ATOM 528 C C . ALA A 1 65 ? -7.784 -3.841 12.618 1.00 98.06 65 ALA A C 1
ATOM 530 O O . ALA A 1 65 ? -8.890 -3.312 12.616 1.00 98.06 65 ALA A O 1
ATOM 531 N N . ALA A 1 66 ? -7.256 -4.374 11.514 1.00 98.12 66 ALA A N 1
ATOM 532 C CA . ALA A 1 66 ? -7.821 -4.300 10.165 1.00 98.12 66 ALA A CA 1
ATOM 533 C C . ALA A 1 66 ? -8.042 -2.869 9.640 1.00 98.12 66 ALA A C 1
ATOM 535 O O . ALA A 1 66 ? -8.864 -2.669 8.751 1.00 98.12 66 ALA A O 1
ATOM 536 N N . PHE A 1 67 ? -7.286 -1.895 10.152 1.00 98.50 67 PHE A N 1
ATOM 537 C CA . PHE A 1 67 ? -7.421 -0.468 9.853 1.00 98.50 67 PHE A CA 1
ATOM 538 C C . PHE A 1 67 ? -8.785 0.120 10.238 1.00 98.50 67 PHE A C 1
ATOM 540 O O . PHE A 1 67 ? -9.222 1.106 9.653 1.00 98.50 67 PHE A O 1
ATOM 547 N N . ASP A 1 68 ? -9.451 -0.461 11.233 1.00 98.06 68 ASP A N 1
ATOM 548 C CA . ASP A 1 68 ? -10.603 0.165 11.876 1.00 98.06 68 ASP A CA 1
ATOM 549 C C . ASP A 1 68 ? -10.136 1.399 12.666 1.00 98.06 68 ASP A C 1
ATOM 551 O O . ASP A 1 68 ? -9.407 1.275 13.648 1.00 98.06 68 ASP A O 1
ATOM 555 N N . ALA A 1 69 ? -10.519 2.594 12.211 1.00 96.31 69 ALA A N 1
ATOM 556 C CA . ALA A 1 69 ? -10.053 3.859 12.779 1.00 96.31 69 ALA A CA 1
ATOM 557 C C . ALA A 1 69 ? -10.600 4.148 14.190 1.00 96.31 69 ALA A C 1
ATOM 559 O O . ALA A 1 69 ? -10.100 5.055 14.857 1.00 96.31 69 ALA A O 1
ATOM 560 N N . GLU A 1 70 ? -11.616 3.409 14.645 1.00 96.56 70 GLU A N 1
ATOM 561 C CA . GLU A 1 70 ? -12.209 3.573 15.977 1.00 96.56 70 GLU A CA 1
ATOM 562 C C . GLU A 1 70 ? -11.564 2.674 17.049 1.00 96.56 70 GLU A C 1
ATOM 564 O O . GLU A 1 70 ? -11.914 2.779 18.228 1.00 96.56 70 GLU A O 1
ATOM 569 N N . ARG A 1 71 ? -10.629 1.793 16.666 1.00 91.62 71 ARG A N 1
ATOM 570 C CA . ARG A 1 71 ? -9.989 0.800 17.545 1.00 91.62 71 ARG A CA 1
ATOM 571 C C . ARG A 1 71 ? -8.522 1.097 17.826 1.00 91.62 71 ARG A C 1
ATOM 573 O O . ARG A 1 71 ? -8.104 0.781 18.963 1.00 91.62 71 ARG A O 1
#